Protein AF-A0A5K1FT98-F1 (afdb_monomer)

pLDDT: mean 88.0, std 8.31, range [61.88, 96.5]

Organism: NCBI:txid210225

Foldseek 3Di:
DDQVLVVVVVDDSVRSVVVQVVVQVVVVVVLVVVVVVVVVDPDPPDDRDDGDRDDQDVVVSVVPPVSD

Solvent-accessible surface area (backbone atoms only — not comparable to full-atom values): 4398 Å² total; per-residue (Å²): 140,52,59,70,68,31,41,78,70,73,42,52,72,67,57,32,52,49,52,57,54,47,55,54,50,55,53,49,52,53,50,49,55,53,49,60,58,55,68,75,48,83,87,81,80,7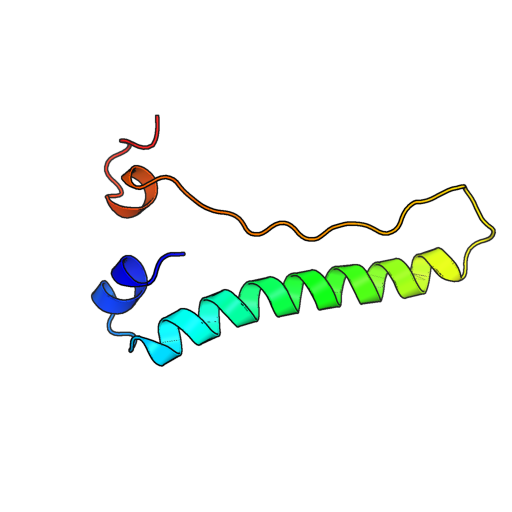8,75,85,83,84,83,79,84,86,79,77,56,72,24,65,71,70,69,76,66,67,66,114

Secondary structure (DSSP, 8-state):
--HHHHHTTT--HHHHHHHHHHHHHHHHHHHHHHHHHHTTS----PPPPP-------SHHHHTSSTT-

Mean predicted aligned error: 5.84 Å

InterPro domains:
  IPR003726 Homocysteine-binding domain [PF02574] (9-65)
  IPR036589 Homocysteine-binding domain superfamily [G3DSA:3.20.20.330] (1-68)
  IPR036589 Homocysteine-binding domain superfamily [SSF82282] (1-68)
  IPR051486 Homocysteine S-methyltransferase [PTHR46015] (1-68)

Radius of gyration: 17.07 Å; Cα contacts (8 Å, |Δi|>4): 37; chains: 1; bounding box: 39×11×47 Å

Sequence (68 aa):
ATIPGFLSRGLSMEASESLLRKSVALARDARDSFWSTVKKVPPRGHNRPLVAASIGSYGAYLADGSEY

Structure (mmCIF, N/CA/C/O backbone):
data_AF-A0A5K1FT98-F1
#
_entry.id   AF-A0A5K1FT98-F1
#
loop_
_atom_site.group_PDB
_atom_site.id
_atom_site.type_symbol
_atom_site.label_atom_id
_atom_site.label_alt_id
_atom_site.label_comp_id
_atom_site.label_asym_id
_atom_site.label_entity_id
_atom_site.label_seq_id
_atom_site.pdbx_PDB_ins_code
_atom_site.Cartn_x
_atom_site.Cartn_y
_atom_site.Cartn_z
_atom_site.occupancy
_atom_site.B_iso_or_equiv
_atom_site.auth_seq_id
_atom_site.auth_comp_id
_atom_site.auth_asym_id
_atom_site.auth_atom_id
_atom_site.pdbx_PDB_model_num
ATOM 1 N N . ALA A 1 1 ? -6.065 -0.290 4.544 1.00 81.00 1 ALA A N 1
ATOM 2 C CA . ALA A 1 1 ? -5.167 -0.156 5.709 1.00 81.00 1 ALA A CA 1
ATOM 3 C C . ALA A 1 1 ? -5.357 1.234 6.292 1.00 81.00 1 ALA A C 1
ATOM 5 O O . ALA A 1 1 ? -5.176 2.202 5.564 1.00 81.00 1 ALA A O 1
ATOM 6 N N . THR A 1 2 ? -5.783 1.341 7.547 1.00 88.00 2 THR A N 1
ATOM 7 C CA . THR A 1 2 ? -6.044 2.626 8.212 1.00 88.00 2 THR A CA 1
ATOM 8 C C . THR A 1 2 ? -5.427 2.602 9.604 1.00 88.00 2 THR A C 1
ATOM 10 O O . THR A 1 2 ? -5.313 1.534 10.204 1.00 88.00 2 THR A O 1
ATOM 13 N N . ILE A 1 3 ? -5.029 3.767 10.121 1.00 89.62 3 ILE A N 1
ATOM 14 C CA . ILE A 1 3 ? -4.465 3.865 11.474 1.00 89.62 3 ILE A CA 1
ATOM 15 C C . ILE A 1 3 ? -5.467 3.336 12.517 1.00 89.62 3 ILE A C 1
ATOM 17 O O . ILE A 1 3 ? -5.087 2.438 13.263 1.00 89.62 3 ILE A O 1
ATOM 21 N N . PRO A 1 4 ? -6.754 3.750 12.530 1.00 88.19 4 PRO A N 1
ATOM 22 C CA . PRO A 1 4 ? -7.716 3.224 13.502 1.00 88.19 4 PRO A CA 1
ATOM 23 C C . PRO A 1 4 ? -7.902 1.701 13.427 1.00 88.19 4 PRO A C 1
ATOM 25 O O . PRO A 1 4 ? -7.984 1.041 14.460 1.00 88.19 4 PRO A O 1
ATOM 28 N N . GLY A 1 5 ? -7.907 1.122 12.219 1.00 89.69 5 GLY A N 1
ATOM 29 C CA . GLY A 1 5 ? -8.032 -0.328 12.037 1.00 89.69 5 GLY A CA 1
ATOM 30 C C . GLY A 1 5 ? -6.807 -1.118 12.505 1.00 89.69 5 GLY A C 1
ATOM 31 O O . GLY A 1 5 ? -6.926 -2.284 12.868 1.00 89.69 5 GLY A O 1
ATOM 32 N N . PHE A 1 6 ? -5.624 -0.504 12.514 1.00 92.56 6 PHE A N 1
ATOM 33 C CA . PHE A 1 6 ? -4.415 -1.115 13.063 1.00 92.56 6 PHE A CA 1
ATOM 34 C C . PHE A 1 6 ? -4.326 -0.959 14.582 1.00 92.56 6 PHE A C 1
ATOM 36 O O . PHE A 1 6 ? -3.980 -1.924 15.267 1.00 92.56 6 PHE A O 1
ATOM 43 N N . LEU A 1 7 ? -4.714 0.201 15.115 1.00 92.56 7 LEU A N 1
ATOM 44 C CA . LEU A 1 7 ? -4.807 0.425 16.559 1.00 92.56 7 LEU A CA 1
ATOM 45 C C . LEU A 1 7 ? -5.764 -0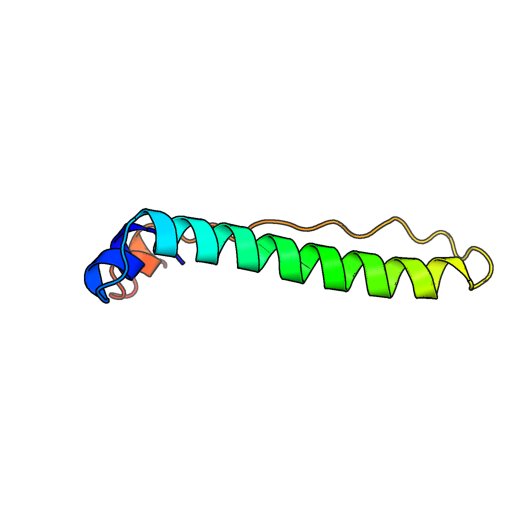.581 17.220 1.00 92.56 7 LEU A C 1
ATOM 47 O O . LEU A 1 7 ? -5.414 -1.179 18.235 1.00 92.56 7 LEU A O 1
ATOM 51 N N . SER A 1 8 ? -6.928 -0.855 16.613 1.00 91.38 8 SER A N 1
ATOM 52 C CA . SER A 1 8 ? -7.884 -1.853 17.132 1.00 91.38 8 SER A CA 1
ATOM 53 C C . SER A 1 8 ? -7.343 -3.289 17.125 1.00 91.38 8 SER A C 1
ATOM 55 O O . SER A 1 8 ? -7.858 -4.153 17.832 1.00 91.38 8 SER A O 1
ATOM 57 N N . ARG A 1 9 ? -6.281 -3.549 16.353 1.00 90.19 9 ARG A N 1
ATOM 58 C CA . ARG A 1 9 ? -5.553 -4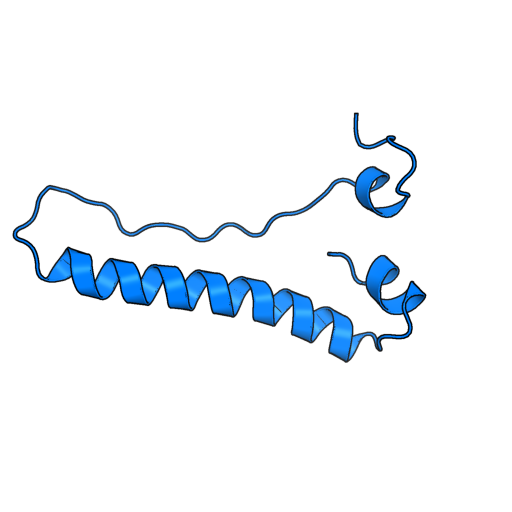.826 16.300 1.00 90.19 9 ARG A CA 1
ATOM 59 C C . ARG A 1 9 ? -4.313 -4.853 17.204 1.00 90.19 9 ARG A C 1
ATOM 61 O O . ARG A 1 9 ? -3.556 -5.816 17.143 1.00 90.19 9 ARG A O 1
ATOM 68 N N . GLY A 1 10 ? -4.108 -3.829 18.037 1.00 93.25 10 GLY A N 1
ATOM 69 C CA . GLY A 1 10 ? -3.029 -3.767 19.028 1.00 93.25 10 GLY A CA 1
ATOM 70 C C . GLY A 1 10 ? -1.703 -3.200 18.512 1.00 93.25 10 GLY A C 1
ATOM 71 O O . GLY A 1 10 ? -0.687 -3.322 19.192 1.00 93.25 10 GLY A O 1
ATOM 72 N N . LEU A 1 11 ? -1.682 -2.588 17.325 1.00 93.69 11 LEU A N 1
ATOM 73 C CA . LEU A 1 11 ? -0.501 -1.874 16.828 1.00 93.69 11 LEU A CA 1
ATOM 74 C C . LEU A 1 11 ? -0.416 -0.481 17.460 1.00 93.69 11 LEU A C 1
ATOM 76 O O . LEU A 1 11 ? -1.440 0.130 17.752 1.00 93.69 11 LEU A O 1
ATOM 80 N N . SER A 1 12 ? 0.799 0.048 17.624 1.00 95.94 12 SER A N 1
ATOM 81 C CA . SER A 1 12 ? 0.983 1.459 17.977 1.00 95.94 12 SER A CA 1
ATOM 82 C C . SER A 1 12 ? 0.694 2.368 16.778 1.00 95.94 12 SER A C 1
ATOM 84 O O . SER A 1 12 ? 0.611 1.917 15.625 1.00 95.94 12 SER A O 1
ATOM 86 N N . MET A 1 13 ? 0.565 3.667 17.035 1.00 93.00 13 MET A N 1
ATOM 87 C CA . MET A 1 13 ? 0.382 4.665 15.982 1.00 93.00 13 MET A CA 1
ATOM 88 C C . MET A 1 13 ? 1.579 4.682 15.022 1.00 93.00 13 MET A C 1
ATOM 90 O O . MET A 1 13 ? 1.407 4.610 13.807 1.00 93.00 13 MET A O 1
ATOM 94 N N . GLU A 1 14 ? 2.795 4.652 15.562 1.00 95.69 14 GLU A N 1
ATOM 95 C CA . GLU A 1 14 ? 4.045 4.654 14.800 1.00 95.69 14 GLU A CA 1
ATOM 96 C C . GLU A 1 14 ? 4.183 3.385 13.952 1.00 95.69 14 GLU A C 1
ATOM 98 O O . GLU A 1 14 ? 4.568 3.445 12.782 1.00 95.69 14 GLU A O 1
ATOM 103 N N . ALA A 1 15 ? 3.825 2.223 14.513 1.00 93.38 15 ALA A N 1
ATOM 104 C CA . ALA A 1 15 ? 3.823 0.962 13.779 1.00 93.38 15 ALA A CA 1
ATOM 105 C C . ALA A 1 15 ? 2.815 0.995 12.618 1.00 93.38 15 ALA A C 1
ATOM 107 O O . ALA A 1 15 ? 3.123 0.555 11.508 1.00 93.38 15 ALA A O 1
ATOM 108 N N . SER A 1 16 ? 1.636 1.573 12.853 1.00 93.12 16 SER A N 1
ATOM 109 C CA . SER A 1 16 ? 0.582 1.736 11.848 1.00 93.12 16 SER A CA 1
ATOM 110 C C . SER A 1 16 ? 1.034 2.626 10.686 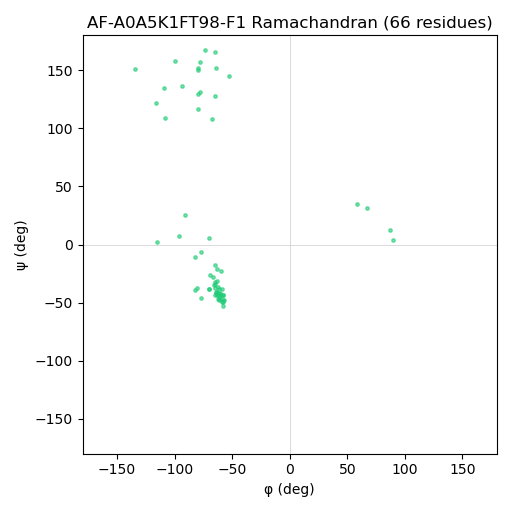1.00 93.12 16 SER A C 1
ATOM 112 O O . SER A 1 16 ? 0.889 2.254 9.520 1.00 93.12 16 SER A O 1
ATOM 114 N N . GLU A 1 17 ? 1.642 3.776 10.983 1.00 94.50 17 GLU A N 1
ATOM 115 C CA . GLU A 1 17 ? 2.210 4.670 9.967 1.00 94.50 17 GLU A CA 1
ATOM 116 C C . GLU A 1 17 ? 3.363 4.022 9.198 1.00 94.50 17 GLU A C 1
ATOM 118 O O . GLU A 1 17 ? 3.455 4.151 7.973 1.00 94.50 17 GLU A O 1
ATOM 123 N N . SER A 1 18 ? 4.231 3.294 9.903 1.00 95.00 18 SER A N 1
ATOM 124 C CA . SER A 1 18 ? 5.347 2.568 9.301 1.00 95.00 18 SER A CA 1
ATOM 125 C C . SER A 1 18 ? 4.857 1.521 8.300 1.00 95.00 18 SER A C 1
ATOM 127 O O . SER A 1 18 ? 5.374 1.446 7.183 1.00 95.00 18 SER A O 1
ATOM 129 N N . LEU A 1 19 ? 3.799 0.774 8.631 1.00 94.25 19 LEU A N 1
ATOM 130 C CA . LEU A 1 19 ? 3.185 -0.193 7.717 1.00 94.25 19 LEU A CA 1
ATOM 131 C C . LEU A 1 19 ? 2.613 0.473 6.459 1.00 94.25 19 LEU A C 1
ATOM 133 O O . LEU A 1 19 ? 2.828 -0.025 5.350 1.00 94.25 19 LEU A O 1
ATOM 137 N N 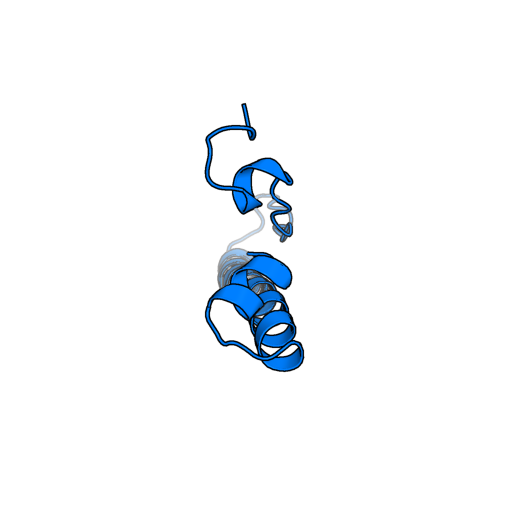. LEU A 1 20 ? 1.943 1.622 6.603 1.00 93.56 20 LEU A N 1
ATOM 138 C CA . LEU A 1 20 ? 1.440 2.389 5.458 1.00 93.56 20 LEU A CA 1
ATOM 139 C C . LEU A 1 20 ? 2.589 2.847 4.551 1.00 93.56 20 LEU A C 1
ATOM 141 O O . LEU A 1 20 ? 2.551 2.608 3.342 1.00 93.56 20 LEU A O 1
ATOM 145 N N . ARG A 1 21 ? 3.653 3.421 5.122 1.00 95.00 21 ARG A N 1
ATOM 146 C CA . ARG A 1 21 ? 4.851 3.834 4.368 1.00 95.00 21 ARG A CA 1
ATOM 147 C C . ARG A 1 21 ? 5.529 2.649 3.679 1.00 95.00 21 ARG A C 1
ATOM 149 O O . ARG A 1 21 ? 5.908 2.757 2.512 1.00 95.00 21 ARG A O 1
ATOM 156 N N . LYS A 1 22 ? 5.634 1.508 4.368 1.00 95.44 22 LYS A N 1
ATOM 157 C CA . LYS A 1 22 ? 6.234 0.276 3.839 1.00 95.44 22 LYS A CA 1
ATOM 158 C C . LYS A 1 22 ? 5.481 -0.246 2.617 1.00 95.44 22 LYS A C 1
ATOM 160 O O . LYS A 1 22 ? 6.122 -0.675 1.663 1.00 95.44 22 LYS A O 1
ATOM 165 N N . SER A 1 23 ? 4.150 -0.155 2.598 1.00 94.44 23 SER A N 1
ATOM 166 C CA . SER A 1 23 ? 3.352 -0.577 1.436 1.00 94.44 23 SER A CA 1
ATOM 167 C C . SER A 1 23 ? 3.712 0.204 0.162 1.00 94.44 23 SER A C 1
ATOM 169 O O . SER A 1 23 ? 3.933 -0.389 -0.895 1.00 94.44 23 SER A O 1
ATOM 171 N N . VAL A 1 24 ? 3.872 1.527 0.273 1.00 95.62 24 VAL A N 1
ATOM 172 C CA . VAL A 1 24 ? 4.260 2.394 -0.849 1.00 95.62 24 VAL A CA 1
ATOM 173 C C . VAL A 1 24 ? 5.713 2.150 -1.253 1.00 95.62 24 VAL A C 1
ATOM 175 O O . VAL A 1 24 ? 6.020 2.154 -2.445 1.00 95.62 24 VAL A O 1
ATOM 178 N N . ALA A 1 25 ? 6.608 1.923 -0.286 1.00 96.19 25 ALA A N 1
ATOM 179 C CA . ALA A 1 25 ? 8.004 1.590 -0.560 1.00 96.19 25 ALA A CA 1
ATOM 180 C C . ALA A 1 25 ? 8.117 0.314 -1.409 1.00 96.19 25 ALA A C 1
ATOM 182 O O . ALA A 1 25 ? 8.721 0.353 -2.476 1.00 96.19 25 ALA A O 1
ATOM 183 N N . LEU A 1 26 ? 7.421 -0.761 -1.022 1.00 96.50 26 LEU A N 1
ATOM 184 C CA . LEU A 1 26 ? 7.400 -2.015 -1.783 1.00 96.50 26 LEU A CA 1
ATOM 185 C C . LEU A 1 26 ? 6.890 -1.820 -3.219 1.00 96.50 26 LEU A C 1
ATOM 187 O O . LEU A 1 26 ? 7.487 -2.333 -4.163 1.00 96.50 26 LEU A O 1
ATOM 191 N N . ALA A 1 27 ? 5.820 -1.040 -3.408 1.00 95.19 27 ALA A N 1
ATOM 192 C CA . ALA A 1 27 ? 5.296 -0.744 -4.742 1.00 95.19 27 ALA A CA 1
ATOM 193 C C . ALA A 1 27 ? 6.287 0.070 -5.599 1.00 95.19 27 ALA A C 1
ATOM 195 O O . ALA A 1 27 ? 6.415 -0.160 -6.805 1.00 95.19 27 ALA A O 1
ATOM 196 N N . ARG A 1 28 ? 7.016 1.012 -4.985 1.00 95.94 28 ARG A N 1
ATOM 197 C CA . ARG A 1 28 ? 8.080 1.771 -5.657 1.00 95.94 28 ARG A CA 1
ATOM 198 C C . ARG A 1 28 ? 9.243 0.876 -6.066 1.00 95.94 28 ARG A C 1
ATOM 200 O O . ARG A 1 28 ? 9.694 1.006 -7.201 1.00 95.94 28 ARG A O 1
ATOM 207 N N . ASP A 1 29 ? 9.674 -0.026 -5.192 1.00 96.25 29 ASP A N 1
ATOM 208 C CA . ASP A 1 29 ? 10.773 -0.954 -5.468 1.00 96.25 29 ASP A CA 1
ATOM 209 C C . ASP A 1 29 ? 10.414 -1.893 -6.627 1.00 96.25 29 ASP A C 1
ATOM 211 O O . ASP A 1 29 ? 11.201 -2.065 -7.559 1.00 96.25 29 ASP A O 1
ATOM 215 N N . ALA A 1 30 ? 9.183 -2.419 -6.641 1.00 94.75 30 ALA A N 1
ATOM 216 C CA . ALA A 1 30 ? 8.674 -3.232 -7.746 1.00 94.75 30 ALA A CA 1
ATOM 217 C C . ALA A 1 30 ? 8.651 -2.452 -9.071 1.00 94.75 30 ALA A C 1
ATOM 219 O O . ALA A 1 30 ? 9.138 -2.945 -10.093 1.00 94.75 30 ALA A O 1
ATOM 220 N N . ARG A 1 31 ? 8.140 -1.210 -9.057 1.00 94.19 31 ARG A N 1
ATOM 221 C CA . ARG A 1 31 ? 8.166 -0.322 -10.230 1.00 94.19 31 ARG A CA 1
ATOM 222 C C . ARG A 1 31 ? 9.594 -0.101 -10.716 1.00 94.19 31 ARG A C 1
ATOM 224 O O . ARG A 1 31 ? 9.834 -0.152 -11.919 1.00 94.19 31 ARG A O 1
ATOM 231 N N . ASP A 1 32 ? 10.518 0.206 -9.814 1.00 92.69 32 ASP A N 1
ATOM 232 C CA . ASP A 1 32 ? 11.887 0.569 -10.175 1.00 92.69 32 ASP A CA 1
ATOM 233 C C . ASP A 1 32 ? 12.659 -0.639 -10.719 1.00 92.69 32 ASP A C 1
ATOM 235 O O . ASP A 1 32 ? 13.339 -0.506 -11.739 1.00 92.69 32 ASP A O 1
ATOM 239 N N . SER A 1 33 ? 12.450 -1.826 -10.143 1.00 92.56 33 SER A N 1
ATOM 240 C CA . SER A 1 33 ? 12.946 -3.097 -10.678 1.00 92.56 33 SER A CA 1
ATOM 241 C C . SER A 1 33 ? 12.439 -3.341 -12.103 1.00 92.56 33 SER A C 1
ATOM 243 O O . SER A 1 33 ? 13.239 -3.476 -13.032 1.00 92.56 33 SER A O 1
ATOM 245 N N . PHE A 1 34 ? 11.120 -3.266 -12.317 1.00 89.88 34 PHE A N 1
ATOM 246 C CA . PHE A 1 34 ? 10.513 -3.405 -13.644 1.00 89.88 34 PHE A CA 1
ATOM 247 C C . PHE A 1 34 ? 11.061 -2.377 -14.643 1.00 89.88 34 PHE A C 1
ATOM 249 O O . PHE A 1 34 ? 11.477 -2.722 -15.751 1.00 89.88 34 PHE A O 1
ATOM 256 N N . TRP A 1 35 ? 11.117 -1.108 -14.240 1.00 89.56 35 TRP A N 1
ATOM 257 C CA . TRP A 1 35 ? 11.576 -0.014 -15.088 1.00 89.56 35 TRP A CA 1
ATOM 258 C C . TRP A 1 35 ? 13.052 -0.152 -15.472 1.00 89.56 35 TRP A C 1
ATOM 260 O O . TRP A 1 35 ? 13.431 0.186 -16.594 1.00 89.56 35 TRP A O 1
ATOM 270 N N . SER A 1 36 ? 13.886 -0.689 -14.576 1.00 88.38 36 SER A N 1
ATOM 271 C CA . SER A 1 36 ? 15.297 -0.969 -14.856 1.00 88.38 36 SER A CA 1
ATOM 272 C C . SER A 1 36 ? 15.488 -2.048 -15.929 1.00 88.38 36 SER A C 1
ATOM 274 O O . SER A 1 36 ? 16.430 -1.962 -16.718 1.00 88.38 36 SER A O 1
ATOM 276 N N . THR A 1 37 ? 14.577 -3.023 -16.005 1.00 86.19 37 THR A N 1
ATOM 277 C CA . THR A 1 37 ? 14.588 -4.084 -17.022 1.00 86.19 37 THR A CA 1
ATOM 278 C C . THR A 1 37 ? 14.084 -3.566 -18.365 1.00 86.19 37 THR A C 1
ATOM 280 O O . THR A 1 37 ? 14.728 -3.783 -19.388 1.00 86.19 37 THR A O 1
ATOM 283 N N . VAL A 1 38 ? 12.975 -2.819 -18.372 1.00 83.88 38 VAL A N 1
ATOM 284 C CA . VAL A 1 38 ? 12.370 -2.278 -19.604 1.00 83.88 38 VAL A CA 1
ATOM 285 C C . VAL A 1 38 ? 13.276 -1.253 -20.290 1.00 83.88 38 VAL A C 1
ATOM 287 O O . VAL A 1 38 ? 13.361 -1.241 -21.513 1.00 83.88 38 VAL A O 1
ATOM 290 N N . LYS A 1 39 ? 14.022 -0.446 -19.524 1.00 76.88 39 LYS A N 1
ATOM 291 C CA . LYS A 1 39 ? 15.005 0.513 -20.061 1.00 76.88 39 LYS A CA 1
ATOM 292 C C . LYS A 1 39 ? 16.124 -0.117 -20.897 1.00 76.88 39 LYS A C 1
ATOM 294 O O . LYS A 1 39 ? 16.744 0.591 -21.682 1.00 76.88 39 LYS A O 1
ATOM 299 N N . LYS A 1 40 ? 16.419 -1.408 -20.709 1.00 76.88 40 LYS A N 1
ATOM 300 C CA . LYS A 1 40 ? 17.473 -2.123 -21.451 1.00 76.88 40 LYS A CA 1
ATOM 301 C C . LYS A 1 40 ? 17.005 -2.608 -22.826 1.00 76.88 40 LYS A C 1
ATOM 303 O O . LYS A 1 40 ? 17.826 -3.047 -23.624 1.00 76.88 40 LYS A O 1
ATOM 308 N N . VAL A 1 41 ? 15.702 -2.542 -23.099 1.00 71.12 41 VAL A N 1
ATOM 309 C CA . VAL A 1 41 ? 15.099 -2.925 -24.378 1.00 71.12 41 VAL A CA 1
ATOM 310 C C . VAL A 1 41 ? 14.986 -1.668 -25.254 1.00 71.12 41 VAL A C 1
ATOM 312 O O . VAL A 1 41 ? 14.598 -0.618 -24.736 1.00 71.12 41 VAL A O 1
ATOM 315 N N . PRO A 1 42 ? 15.322 -1.725 -26.560 1.00 65.69 42 PRO A N 1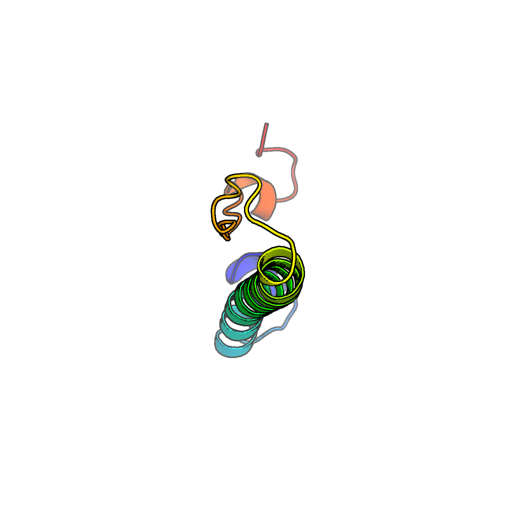
ATOM 316 C CA . PRO A 1 42 ? 15.216 -0.572 -27.454 1.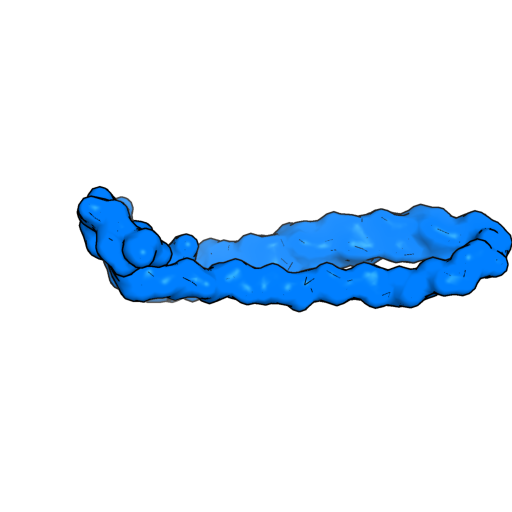00 65.69 42 PRO A CA 1
ATOM 317 C C . PRO A 1 42 ? 13.815 0.065 -27.405 1.00 65.69 42 PRO A C 1
ATOM 319 O O . PRO A 1 42 ? 12.815 -0.638 -27.212 1.00 65.69 42 PRO A O 1
ATOM 322 N N . PRO A 1 43 ? 13.729 1.400 -27.540 1.00 61.88 43 PRO A N 1
ATOM 323 C CA . PRO A 1 43 ? 12.602 2.178 -27.048 1.00 61.88 43 PRO A CA 1
ATOM 324 C C . PRO A 1 43 ? 11.327 1.871 -27.837 1.00 61.88 43 PRO A C 1
ATOM 326 O O . PRO A 1 43 ? 11.155 2.322 -28.963 1.00 61.88 43 PRO A O 1
ATOM 329 N N . ARG A 1 44 ? 10.384 1.157 -27.212 1.00 64.75 44 ARG A N 1
ATOM 330 C CA . ARG A 1 44 ? 9.002 1.006 -27.709 1.00 64.75 44 ARG A CA 1
ATOM 331 C C . ARG A 1 44 ? 8.049 2.082 -27.164 1.00 64.75 44 ARG A C 1
ATOM 333 O O . ARG A 1 44 ? 6.852 1.848 -27.053 1.00 64.75 44 ARG A O 1
ATOM 340 N N . GLY A 1 45 ? 8.568 3.252 -26.779 1.00 65.19 45 GLY A N 1
ATOM 341 C CA . GLY A 1 45 ? 7.740 4.376 -26.315 1.00 65.19 45 GLY A CA 1
ATOM 342 C C . GLY A 1 45 ? 7.009 4.132 -24.988 1.00 65.19 45 GLY A C 1
ATOM 343 O O . GLY A 1 45 ? 5.897 4.611 -24.798 1.00 65.19 45 GLY A O 1
ATOM 344 N N . HIS A 1 46 ? 7.582 3.348 -24.073 1.00 68.75 46 HIS A N 1
ATOM 345 C CA . HIS A 1 46 ? 6.955 3.092 -22.774 1.00 68.75 46 HIS A CA 1
ATOM 346 C C . HIS A 1 46 ? 7.202 4.266 -21.820 1.00 68.75 46 HIS A C 1
ATOM 348 O O . HIS A 1 46 ? 8.343 4.686 -21.644 1.00 68.75 46 HIS A O 1
ATOM 354 N N . ASN A 1 47 ? 6.145 4.778 -21.186 1.00 79.69 47 ASN A N 1
ATOM 355 C CA . ASN A 1 47 ? 6.249 5.756 -20.102 1.00 79.69 47 ASN A CA 1
ATOM 356 C C . ASN A 1 47 ? 6.596 5.057 -18.782 1.00 79.69 47 ASN A C 1
ATOM 358 O O . ASN A 1 47 ? 6.242 3.896 -18.567 1.00 79.69 47 ASN A O 1
ATOM 362 N N . ARG A 1 48 ? 7.266 5.773 -17.871 1.00 83.25 48 ARG A N 1
ATOM 363 C CA . ARG A 1 48 ? 7.570 5.236 -16.541 1.00 83.25 48 ARG A CA 1
ATOM 364 C C . ARG A 1 48 ? 6.268 4.995 -15.761 1.00 83.25 48 ARG A C 1
ATOM 366 O O . ARG A 1 48 ? 5.492 5.941 -15.629 1.00 83.25 48 ARG A O 1
ATOM 373 N N . PRO A 1 49 ? 6.041 3.796 -15.192 1.00 88.38 49 PRO A N 1
ATOM 374 C CA . PRO A 1 49 ? 4.820 3.530 -14.437 1.00 88.38 49 PRO A CA 1
ATOM 375 C C . PRO A 1 49 ? 4.712 4.403 -13.179 1.00 88.38 49 PRO A C 1
ATOM 377 O O . PRO A 1 49 ? 5.719 4.803 -12.587 1.00 88.38 49 PRO A O 1
ATOM 380 N N . LEU A 1 50 ? 3.483 4.677 -12.749 1.00 92.62 50 LEU A N 1
ATOM 381 C CA . LEU A 1 50 ? 3.182 5.434 -11.533 1.00 92.62 50 LEU A CA 1
ATOM 382 C C . LEU A 1 50 ? 2.836 4.487 -10.377 1.00 92.62 50 LEU A C 1
ATOM 384 O O . LEU A 1 50 ? 2.449 3.343 -10.591 1.00 92.62 50 LEU A O 1
ATOM 388 N N . VAL A 1 51 ? 2.983 4.977 -9.146 1.00 93.44 51 VAL A N 1
ATOM 389 C CA . VAL A 1 51 ? 2.523 4.291 -7.931 1.00 93.44 51 VAL A CA 1
ATOM 390 C C . VAL A 1 51 ? 1.445 5.166 -7.310 1.00 93.44 51 VAL A C 1
ATOM 392 O O . VAL A 1 51 ? 1.718 6.324 -6.998 1.00 93.44 51 VAL A O 1
ATOM 395 N N . ALA A 1 52 ? 0.243 4.620 -7.144 1.00 93.12 52 ALA A N 1
ATOM 396 C CA . ALA A 1 52 ? -0.876 5.289 -6.494 1.00 93.12 52 ALA A CA 1
ATOM 397 C C . ALA A 1 52 ? -1.153 4.631 -5.139 1.00 93.12 52 ALA A C 1
ATOM 399 O O . ALA A 1 52 ? -1.172 3.405 -5.028 1.00 93.12 52 ALA A O 1
ATOM 400 N N . ALA A 1 53 ? -1.353 5.448 -4.106 1.00 91.06 53 ALA A N 1
ATOM 401 C CA . ALA A 1 53 ? -1.775 4.954 -2.804 1.00 91.06 53 ALA A CA 1
ATOM 402 C C . ALA A 1 53 ? -3.278 4.647 -2.836 1.00 91.06 53 ALA A C 1
ATOM 404 O O . ALA A 1 53 ? -4.076 5.478 -3.261 1.00 91.06 53 ALA A O 1
ATOM 405 N N . SER A 1 54 ? -3.658 3.460 -2.367 1.00 90.38 54 SER A N 1
ATOM 406 C CA . SER A 1 54 ? -5.063 3.077 -2.238 1.00 90.38 54 SER A CA 1
ATOM 407 C C . SER A 1 54 ? -5.660 3.696 -0.977 1.00 90.38 54 SER A C 1
ATOM 409 O O . SER A 1 54 ? -5.257 3.339 0.131 1.00 90.38 54 SER A O 1
ATOM 411 N N . ILE A 1 55 ? -6.649 4.573 -1.141 1.00 90.69 55 ILE A N 1
ATOM 412 C CA . ILE A 1 55 ? -7.425 5.151 -0.041 1.00 90.69 55 ILE A CA 1
ATOM 413 C C . ILE A 1 55 ? -8.828 4.545 -0.086 1.00 90.69 55 ILE A C 1
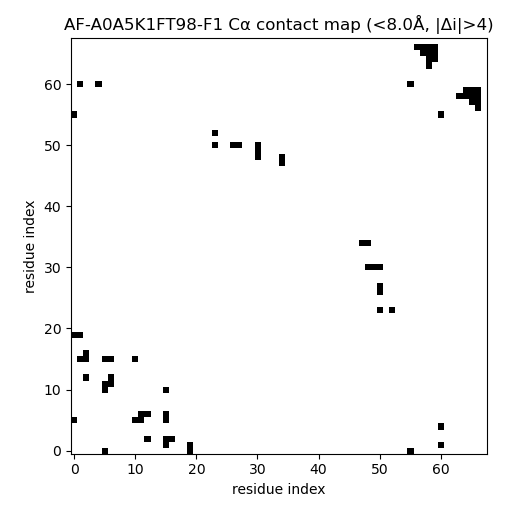ATOM 415 O O . ILE A 1 55 ? -9.586 4.803 -1.014 1.00 90.69 55 ILE A O 1
ATOM 419 N N . GLY A 1 56 ? -9.137 3.687 0.889 1.00 88.12 56 GLY A N 1
ATOM 420 C CA . GLY A 1 56 ? -10.466 3.089 1.032 1.00 88.12 56 GLY A CA 1
ATOM 421 C C . GLY A 1 56 ? -11.466 4.066 1.651 1.00 88.12 56 GLY A C 1
ATOM 422 O O . GLY A 1 56 ? -11.068 5.001 2.349 1.00 88.12 56 GLY A O 1
ATOM 423 N N . SER A 1 57 ? -12.758 3.834 1.414 1.00 89.69 57 SER A N 1
ATOM 424 C CA . SER A 1 57 ? -13.836 4.572 2.075 1.00 89.69 57 SER A CA 1
ATOM 425 C C . SER A 1 57 ? -13.853 4.298 3.584 1.00 89.69 57 SER A C 1
ATOM 427 O O . SER A 1 57 ? -13.247 3.342 4.077 1.00 89.69 57 SER A O 1
ATOM 429 N N . TYR A 1 58 ? -14.580 5.130 4.331 1.00 86.00 58 TYR A N 1
ATOM 430 C CA . TYR A 1 58 ? -14.810 4.875 5.752 1.00 86.00 58 TYR A CA 1
ATOM 431 C C . TYR A 1 58 ? -15.597 3.573 5.990 1.00 86.00 58 TYR A C 1
ATOM 433 O O . TYR A 1 58 ? -15.332 2.880 6.967 1.00 86.00 58 TYR A O 1
ATOM 441 N N . GLY A 1 59 ? -16.484 3.180 5.069 1.00 83.06 59 GLY A N 1
ATOM 442 C CA . GLY A 1 59 ? -17.227 1.921 5.181 1.00 83.06 59 GLY A CA 1
ATOM 443 C C . GLY A 1 59 ? -16.338 0.675 5.173 1.00 83.06 59 GLY A C 1
ATOM 444 O O . GLY A 1 59 ? -16.500 -0.215 6.004 1.00 83.06 59 GLY A O 1
ATOM 445 N N . ALA A 1 60 ? -15.262 0.688 4.378 1.00 87.81 60 ALA A N 1
ATOM 446 C CA . ALA A 1 60 ? -14.259 -0.378 4.403 1.00 87.81 60 ALA A CA 1
ATOM 447 C C . ALA A 1 60 ? -13.529 -0.498 5.760 1.00 87.81 60 ALA A C 1
ATOM 449 O O . ALA A 1 60 ? -12.935 -1.535 6.056 1.00 87.81 60 ALA A O 1
ATOM 450 N N . TYR A 1 61 ? -13.536 0.558 6.583 1.00 86.25 61 TYR A N 1
ATOM 451 C CA . TYR A 1 61 ? -13.068 0.492 7.968 1.00 86.25 61 TYR A CA 1
ATOM 452 C C . TYR A 1 61 ? -14.125 -0.098 8.914 1.00 86.25 61 TYR A C 1
ATOM 454 O O . TYR A 1 61 ? -13.750 -0.853 9.810 1.00 86.25 61 TYR A O 1
ATOM 462 N N . LEU A 1 62 ? -15.411 0.214 8.714 1.00 85.75 62 LEU A N 1
ATOM 463 C CA . LEU A 1 62 ? -16.519 -0.338 9.505 1.00 85.75 62 LEU A CA 1
ATOM 464 C C . LEU A 1 62 ? -16.703 -1.846 9.293 1.00 85.75 62 LEU A C 1
ATOM 466 O O . LEU A 1 62 ? -17.125 -2.539 10.216 1.00 85.75 62 LEU A O 1
ATOM 470 N N . ALA A 1 63 ? -16.325 -2.349 8.114 1.00 87.06 63 ALA A N 1
ATOM 471 C CA . ALA A 1 63 ? -16.425 -3.760 7.741 1.00 87.06 63 ALA A CA 1
ATOM 472 C C . ALA A 1 63 ? -17.866 -4.310 7.815 1.00 87.06 63 ALA A C 1
ATOM 474 O O . ALA A 1 63 ? -18.076 -5.474 8.157 1.00 87.06 63 ALA A O 1
ATOM 475 N N . ASP A 1 64 ? -18.847 -3.467 7.481 1.00 89.88 64 ASP A N 1
ATOM 476 C CA . ASP A 1 64 ? -20.286 -3.766 7.480 1.00 89.88 64 ASP A CA 1
ATOM 477 C C . ASP A 1 64 ? -20.928 -3.711 6.080 1.00 89.88 64 ASP A C 1
ATOM 479 O O . ASP A 1 64 ? -22.130 -3.936 5.945 1.00 89.88 64 ASP A O 1
ATOM 483 N N . GLY A 1 65 ? -20.137 -3.447 5.035 1.00 85.88 65 GLY A N 1
ATOM 484 C CA . GLY A 1 65 ? -20.610 -3.330 3.656 1.00 85.88 65 GLY A CA 1
ATOM 485 C C . GLY A 1 65 ? -21.027 -1.915 3.246 1.00 85.88 65 GLY 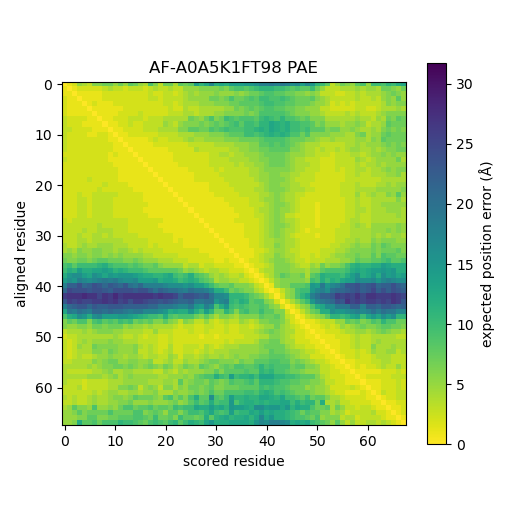A C 1
ATOM 486 O O . GLY A 1 65 ? -21.485 -1.737 2.121 1.00 85.88 65 GLY A O 1
ATOM 487 N N . SER A 1 66 ? -20.863 -0.904 4.106 1.00 87.00 66 SER A N 1
ATOM 488 C CA . SER A 1 66 ? -21.179 0.503 3.797 1.00 87.00 66 SER A CA 1
ATOM 489 C C . SER A 1 66 ? -20.230 1.173 2.789 1.00 87.00 66 SER A C 1
ATOM 491 O O . SER A 1 66 ? -20.309 2.378 2.547 1.00 87.00 66 SER A O 1
ATOM 493 N N . GLU A 1 67 ? -19.295 0.425 2.201 1.00 83.81 67 GLU A N 1
ATOM 494 C CA . GLU A 1 67 ? -18.494 0.875 1.067 1.00 83.81 67 GLU A CA 1
ATOM 495 C C . GLU A 1 67 ? -19.223 0.847 -0.292 1.00 83.81 67 GLU A C 1
ATOM 497 O O . GLU A 1 67 ? -18.646 1.343 -1.266 1.00 83.81 67 GLU A O 1
ATOM 502 N N . TYR A 1 68 ? -20.450 0.312 -0.346 1.00 79.00 68 TYR A N 1
ATOM 503 C CA . TYR A 1 68 ? -21.326 0.231 -1.526 1.00 79.00 68 TYR A CA 1
ATOM 504 C C . TYR A 1 68 ? -22.593 1.075 -1.352 1.00 79.00 68 TYR A C 1
ATOM 506 O O . TYR A 1 68 ? -23.075 1.597 -2.384 1.00 79.00 68 TYR A O 1
#